Protein AF-T1GA63-F1 (afdb_monomer_lite)

Sequence (153 aa):
MPQETGELEFRRGDVITVTDRSDEHWWNGEIGNRKGLFPATYLVLRKITRADAEKVLSNKHEGAFLIRISESSPGDFSLSVKCPDMVQHFKVLRDAQGKFFLWVVKFNSLNELVDYHRTSSVSRSLDVKLKDMVPQEVIYFHYFDINICILNI

Foldseek 3Di:
DDDPPFAFDDDQPFWWFFDADPDPFWTWTDGVPTIGIDTPVQFDPPQCDPVNQFVLQVPDDFQEWDKGQDPVDGPWIWIWGDHPHGIDIATWDADPVRWTDRDDDTHPDPVRRLVVQQPAPPDPVDRGGHDYDDSVSDPDDPDDPPRIGGGDD

Structure (mmCIF, N/CA/C/O backbone):
data_AF-T1GA63-F1
#
_entry.id   AF-T1GA63-F1
#
loop_
_atom_site.group_PDB
_atom_site.id
_atom_site.type_symbol
_atom_site.label_atom_id
_atom_site.label_alt_id
_atom_site.label_comp_id
_atom_site.label_asym_id
_atom_site.label_entity_id
_atom_site.label_seq_id
_atom_site.pdbx_PDB_ins_code
_atom_site.Cartn_x
_atom_site.Cartn_y
_atom_site.Cartn_z
_atom_site.occupancy
_atom_site.B_iso_or_equiv
_atom_site.auth_seq_id
_atom_site.auth_comp_id
_atom_site.auth_asym_id
_atom_site.auth_atom_id
_atom_site.pdbx_PDB_model_num
ATOM 1 N N . MET A 1 1 ? -26.892 -11.120 33.967 1.00 33.72 1 MET A N 1
ATOM 2 C CA . MET A 1 1 ? -26.813 -9.751 33.416 1.00 33.72 1 MET A CA 1
ATOM 3 C C . MET A 1 1 ? -27.090 -9.860 31.926 1.00 33.72 1 MET A C 1
ATOM 5 O O . MET A 1 1 ? -26.597 -10.827 31.354 1.00 33.72 1 MET A O 1
ATOM 9 N N . PRO A 1 2 ? -27.952 -9.020 31.332 1.00 37.78 2 PRO A N 1
ATOM 10 C CA . PRO A 1 2 ? -28.319 -9.173 29.931 1.00 37.78 2 PRO A CA 1
ATOM 11 C C . PRO A 1 2 ? -27.144 -8.734 29.055 1.00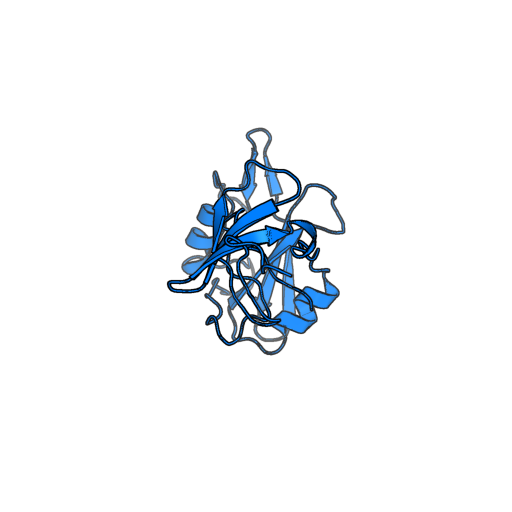 37.78 2 PRO A C 1
ATOM 13 O O . PRO A 1 2 ? -26.588 -7.661 29.256 1.00 37.78 2 PRO A O 1
ATOM 16 N N . GLN A 1 3 ? -26.747 -9.612 28.143 1.00 44.56 3 GLN A N 1
ATOM 17 C CA . GLN A 1 3 ? -25.736 -9.363 27.122 1.00 44.56 3 GLN A CA 1
ATOM 18 C C . GLN A 1 3 ? -26.279 -8.276 26.186 1.00 44.56 3 GLN A C 1
ATOM 20 O O . GLN A 1 3 ? -27.409 -8.412 25.712 1.00 44.56 3 GLN A O 1
ATOM 25 N N . GLU A 1 4 ? -25.549 -7.173 26.001 1.00 52.62 4 GLU A N 1
ATOM 26 C CA . GLU A 1 4 ? -26.034 -6.023 25.233 1.00 52.62 4 GLU A CA 1
ATOM 27 C C . GLU A 1 4 ? -26.335 -6.443 23.785 1.00 52.62 4 GLU A C 1
ATOM 29 O O . GLU A 1 4 ? -25.453 -6.741 22.981 1.00 52.62 4 GLU A O 1
ATOM 34 N N . THR A 1 5 ? -27.628 -6.532 23.466 1.00 54.97 5 THR A N 1
ATOM 35 C CA . THR A 1 5 ? -28.163 -6.842 22.137 1.00 54.97 5 THR A CA 1
ATOM 36 C C . THR A 1 5 ? -27.711 -5.775 21.146 1.00 54.97 5 THR A C 1
ATOM 38 O O . THR A 1 5 ? -28.337 -4.725 21.033 1.00 54.97 5 THR A O 1
ATOM 41 N N . GLY A 1 6 ? -26.616 -6.039 20.439 1.00 73.06 6 GLY A N 1
ATOM 42 C CA . GLY A 1 6 ? -26.078 -5.126 19.436 1.00 73.06 6 GLY A CA 1
ATOM 43 C C . GLY A 1 6 ? -24.570 -5.216 19.244 1.00 73.06 6 GLY A C 1
ATOM 44 O O . GLY A 1 6 ? -24.099 -4.762 18.207 1.00 73.06 6 GLY A O 1
ATOM 45 N N . GLU A 1 7 ? -23.821 -5.812 20.177 1.00 79.12 7 GLU A N 1
ATOM 46 C CA . GLU A 1 7 ? -22.372 -5.980 20.032 1.00 79.12 7 GLU A CA 1
ATOM 47 C C . GLU A 1 7 ? -22.008 -7.095 19.037 1.00 79.12 7 GLU A C 1
ATOM 49 O O . GLU A 1 7 ? -22.593 -8.182 19.018 1.00 79.12 7 GLU A O 1
ATOM 54 N N . LEU A 1 8 ? -21.012 -6.828 18.196 1.00 79.56 8 LEU A N 1
ATOM 55 C CA . LEU A 1 8 ? -20.412 -7.817 17.317 1.00 79.56 8 LEU A CA 1
ATOM 56 C C . LEU A 1 8 ? -19.430 -8.648 18.140 1.00 79.56 8 LEU A C 1
ATOM 58 O O . LEU A 1 8 ? -18.408 -8.131 18.576 1.00 79.56 8 LEU A O 1
ATOM 62 N N . GLU A 1 9 ? -19.689 -9.943 18.330 1.00 77.62 9 GLU A N 1
ATOM 63 C CA . GLU A 1 9 ? -18.676 -10.804 18.952 1.00 77.62 9 GLU A CA 1
ATOM 64 C C . GLU A 1 9 ? -17.644 -11.235 17.906 1.00 77.62 9 GLU A C 1
ATOM 66 O O . GLU A 1 9 ? -17.988 -11.814 16.869 1.00 77.62 9 GLU A O 1
ATOM 71 N N . PHE A 1 10 ? -16.373 -11.030 18.208 1.00 71.00 10 PHE A N 1
ATOM 72 C CA . PHE A 1 10 ? -15.256 -11.348 17.327 1.00 71.00 10 PHE A CA 1
ATOM 73 C C . PHE A 1 10 ? -14.105 -11.964 18.118 1.00 71.00 10 PHE A C 1
ATOM 75 O O . PHE A 1 10 ? -14.037 -11.888 19.346 1.00 71.00 10 PHE A O 1
ATOM 82 N N . ARG A 1 11 ? -13.178 -12.589 17.404 1.00 63.59 11 ARG A N 1
ATOM 83 C CA . ARG A 1 11 ? -11.954 -13.179 17.939 1.00 63.59 11 ARG A CA 1
ATOM 84 C C . ARG A 1 11 ? -10.744 -12.608 17.222 1.00 63.59 11 ARG A C 1
ATOM 86 O O . ARG A 1 11 ? -10.833 -12.099 16.106 1.00 63.59 11 ARG A O 1
ATOM 93 N N . ARG A 1 12 ? -9.579 -12.760 17.855 1.00 51.25 12 ARG A N 1
ATOM 94 C CA . ARG A 1 12 ? -8.291 -12.559 17.194 1.00 51.25 12 ARG A CA 1
ATOM 95 C C . ARG A 1 12 ? -8.238 -13.462 15.956 1.00 51.25 12 ARG A C 1
ATOM 97 O O . ARG A 1 12 ? -8.077 -14.672 16.073 1.00 51.25 12 ARG A O 1
ATOM 104 N N . GLY A 1 13 ? -8.383 -12.865 14.789 1.00 51.66 13 GLY A N 1
ATOM 105 C CA . GLY A 1 13 ? -8.299 -13.518 13.482 1.00 51.66 13 GLY A CA 1
ATOM 106 C C . GLY A 1 13 ? -9.388 -13.024 12.550 1.00 51.66 13 GLY A C 1
ATOM 107 O O . GLY A 1 13 ? -9.237 -13.114 11.336 1.00 51.66 13 GLY A O 1
ATOM 108 N N . ASP A 1 14 ? -10.460 -12.482 13.126 1.00 59.94 14 ASP A N 1
ATOM 109 C CA . ASP A 1 14 ? -11.647 -12.109 12.384 1.00 59.94 14 ASP A CA 1
ATOM 110 C C . ASP A 1 14 ? -11.417 -10.827 11.581 1.00 59.94 14 ASP A C 1
ATOM 112 O O . ASP A 1 14 ? -10.802 -9.861 12.044 1.00 59.94 14 ASP A O 1
ATOM 116 N N . VAL A 1 15 ? -11.932 -10.834 10.353 1.00 58.38 15 VAL A N 1
ATOM 117 C CA . VAL A 1 15 ? -11.947 -9.674 9.462 1.00 58.38 15 VAL A CA 1
ATOM 118 C C . VAL A 1 15 ? -13.305 -9.008 9.598 1.00 58.38 15 VAL A C 1
ATOM 120 O O . VAL A 1 15 ? -14.320 -9.608 9.247 1.00 58.38 15 VAL A O 1
ATOM 123 N N . ILE A 1 16 ? -13.312 -7.777 10.110 1.00 64.75 16 ILE A N 1
ATOM 124 C CA . ILE A 1 16 ? -14.523 -6.971 10.249 1.00 64.75 16 ILE A CA 1
ATOM 125 C C . ILE A 1 16 ? -14.577 -5.949 9.122 1.00 64.75 16 ILE A C 1
ATOM 127 O O . ILE A 1 16 ? -13.681 -5.109 8.984 1.00 64.75 16 ILE A O 1
ATOM 131 N N . THR A 1 17 ? -15.664 -5.969 8.360 1.00 65.00 17 THR A N 1
ATOM 132 C CA . THR A 1 17 ? -15.966 -4.903 7.410 1.00 65.00 17 THR A CA 1
ATOM 133 C C . THR A 1 17 ? -16.599 -3.722 8.142 1.00 65.00 17 THR A C 1
ATOM 135 O O . THR A 1 17 ? -17.700 -3.814 8.674 1.00 65.00 17 THR A O 1
ATOM 138 N N . VAL A 1 18 ? -15.876 -2.605 8.116 1.00 68.94 18 VAL A N 1
ATOM 139 C CA . VAL A 1 18 ? -16.275 -1.216 8.388 1.00 68.94 18 VAL A CA 1
ATOM 140 C C . VAL A 1 18 ? -17.610 -0.734 7.808 1.00 68.94 18 VAL A C 1
ATOM 142 O O . VAL A 1 18 ? -17.564 -0.254 6.679 1.00 68.94 18 VAL A O 1
ATOM 145 N N . THR A 1 19 ? -18.764 -0.815 8.483 1.00 73.31 19 THR A N 1
ATOM 146 C CA . THR A 1 19 ? -20.041 -0.307 7.914 1.00 73.31 19 THR A CA 1
ATOM 147 C C . THR A 1 19 ? -20.442 1.087 8.404 1.00 73.31 19 THR A C 1
ATOM 149 O O . THR A 1 19 ? -21.000 1.849 7.618 1.00 73.31 19 THR A O 1
ATOM 152 N N . ASP A 1 20 ? -20.117 1.458 9.648 1.00 70.94 20 ASP A N 1
ATOM 153 C CA . ASP A 1 20 ? -20.360 2.803 10.191 1.00 70.94 20 ASP A CA 1
ATOM 154 C C . ASP A 1 20 ? -19.259 3.222 11.180 1.00 70.94 20 ASP A C 1
ATOM 156 O O . ASP A 1 20 ? -18.809 2.419 12.000 1.00 70.94 20 ASP A O 1
ATOM 160 N N . ARG A 1 21 ? -18.827 4.483 11.076 1.00 73.44 21 ARG A N 1
ATOM 161 C CA . ARG A 1 21 ? -17.765 5.130 11.867 1.00 73.44 21 ARG A CA 1
ATOM 162 C C . ARG A 1 21 ? -18.146 6.544 12.309 1.00 73.44 21 ARG A C 1
ATOM 164 O O . ARG A 1 21 ? -17.266 7.368 12.548 1.00 73.44 21 ARG A O 1
ATOM 171 N N . SER A 1 22 ? -19.441 6.862 12.338 1.00 71.00 22 SER A N 1
ATOM 172 C CA . SER A 1 22 ? -19.914 8.185 12.751 1.00 71.00 22 SER A CA 1
ATOM 173 C C . SER A 1 22 ? -19.610 8.495 14.218 1.00 71.00 22 SER A C 1
ATOM 175 O O . SER A 1 22 ? -19.523 9.665 14.580 1.00 71.00 22 S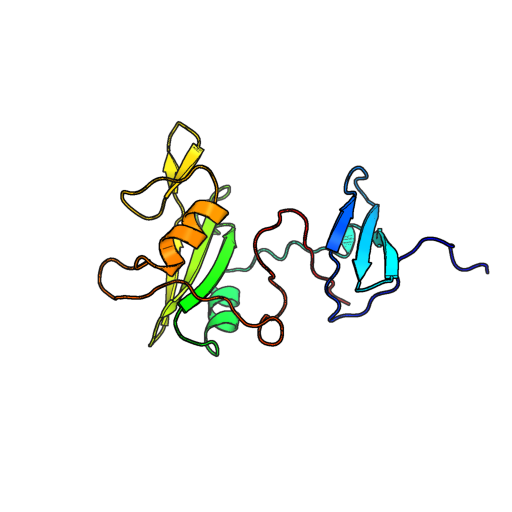ER A O 1
ATOM 177 N N . ASP A 1 23 ? -19.465 7.461 15.052 1.00 76.75 23 ASP A N 1
ATOM 178 C CA . ASP A 1 23 ? -19.107 7.577 16.465 1.00 76.75 23 ASP A CA 1
ATOM 179 C C . ASP A 1 23 ? -17.597 7.365 16.693 1.00 76.75 23 ASP A C 1
ATOM 181 O O . ASP A 1 23 ? -16.929 6.591 16.003 1.00 76.75 23 ASP A O 1
ATOM 185 N N . GLU A 1 24 ? -17.047 8.084 17.671 1.00 60.69 24 GLU A N 1
ATOM 186 C CA . GLU A 1 24 ? -15.617 8.081 17.994 1.00 60.69 24 GLU A CA 1
ATOM 187 C C . GLU A 1 24 ? -15.161 6.798 18.713 1.00 60.69 24 GLU A C 1
ATOM 189 O O . GLU A 1 24 ? -14.016 6.373 18.557 1.00 60.69 24 GLU A O 1
ATOM 194 N N . HIS A 1 25 ? -16.046 6.160 19.478 1.00 64.44 25 HIS A N 1
ATOM 195 C CA . HIS A 1 25 ? -15.712 5.060 20.381 1.00 64.44 25 HIS A CA 1
ATOM 196 C C . HIS A 1 25 ? -16.292 3.718 19.926 1.00 64.44 25 HIS A C 1
ATOM 198 O O . HIS A 1 25 ? -15.708 2.684 20.251 1.00 64.44 25 HIS A O 1
ATOM 204 N N . TRP A 1 26 ? -17.388 3.714 19.165 1.00 75.50 26 TRP A N 1
ATOM 205 C CA . TRP A 1 26 ? -18.112 2.507 18.762 1.00 75.50 26 TRP A CA 1
ATOM 206 C C . TRP A 1 26 ? -18.411 2.483 17.271 1.00 75.50 26 TRP A C 1
ATOM 208 O O . TRP A 1 26 ? -19.143 3.318 16.751 1.00 75.50 26 TRP A O 1
ATOM 218 N N . TRP A 1 27 ? -17.865 1.498 16.566 1.00 77.25 27 TRP A N 1
ATOM 219 C CA . TRP A 1 27 ? -18.073 1.347 15.127 1.00 77.25 27 TRP A CA 1
ATOM 220 C C . TRP A 1 27 ? -18.991 0.171 14.837 1.00 77.25 27 TRP A C 1
ATOM 222 O O . TRP A 1 27 ? -19.019 -0.800 15.590 1.00 77.25 27 TRP A O 1
ATOM 232 N N . ASN A 1 28 ? -19.737 0.245 13.737 1.00 78.69 28 ASN A N 1
ATOM 233 C CA . ASN A 1 28 ? -20.592 -0.850 13.291 1.00 78.69 28 ASN A CA 1
ATOM 234 C C . ASN A 1 28 ? -19.891 -1.640 12.194 1.00 78.69 28 ASN A C 1
ATOM 236 O O . ASN A 1 28 ? -19.465 -1.059 11.194 1.00 78.69 28 ASN A O 1
ATOM 240 N N . GLY A 1 29 ? -19.799 -2.957 12.330 1.00 79.00 29 GLY A N 1
ATOM 241 C CA . GLY A 1 29 ? -19.166 -3.785 11.315 1.00 79.00 29 GLY A CA 1
ATOM 242 C C . GLY A 1 29 ? -19.809 -5.143 11.128 1.00 79.00 29 GLY A C 1
ATOM 243 O O . GLY A 1 29 ? -20.670 -5.563 11.901 1.00 79.00 29 GLY A O 1
ATOM 244 N N . GLU A 1 30 ? -19.384 -5.827 10.070 1.00 74.94 30 GLU A N 1
ATOM 245 C CA . GLU A 1 30 ? -19.886 -7.149 9.705 1.00 74.94 30 GLU A CA 1
ATOM 246 C C . GLU A 1 30 ? -18.772 -8.198 9.576 1.00 74.94 30 GLU A C 1
ATOM 248 O O . GLU A 1 30 ? -17.696 -7.924 9.045 1.00 74.94 30 GLU A O 1
ATOM 253 N N . ILE A 1 31 ? -19.053 -9.414 10.057 1.00 74.00 31 ILE A N 1
ATOM 254 C CA . ILE A 1 31 ? -18.253 -10.630 9.856 1.00 74.00 31 ILE A CA 1
ATOM 255 C C . ILE A 1 31 ? -19.176 -11.676 9.225 1.00 74.00 31 ILE A C 1
ATOM 257 O O . ILE A 1 31 ? -20.015 -12.283 9.902 1.00 74.00 31 ILE A O 1
ATOM 261 N N . GLY A 1 32 ? -19.046 -11.888 7.915 1.00 76.94 32 GLY A N 1
ATOM 262 C CA . GLY A 1 32 ? -19.981 -12.728 7.163 1.00 76.94 32 GLY A CA 1
ATOM 263 C C . GLY A 1 32 ? -21.410 -12.188 7.279 1.00 76.94 32 GLY A C 1
ATOM 264 O O . GLY A 1 32 ? -21.682 -11.067 6.872 1.00 76.94 32 GLY A O 1
ATOM 265 N N . ASN A 1 33 ? -22.317 -12.966 7.876 1.00 78.75 33 ASN A N 1
ATOM 266 C CA . ASN A 1 33 ? -23.717 -12.558 8.077 1.00 78.75 33 ASN A CA 1
ATOM 267 C C . ASN A 1 33 ? -23.981 -11.895 9.441 1.00 78.75 33 ASN A C 1
ATOM 269 O O . ASN A 1 33 ? -25.120 -11.538 9.740 1.00 78.75 33 ASN A O 1
ATOM 273 N N . ARG A 1 34 ? -22.963 -11.779 10.302 1.00 80.62 34 ARG A N 1
ATOM 274 C CA . ARG A 1 34 ? -23.092 -11.210 11.649 1.00 80.62 34 ARG A CA 1
ATOM 275 C C . ARG A 1 34 ? -22.762 -9.728 11.589 1.00 80.62 34 ARG A C 1
ATOM 277 O O . ARG A 1 34 ? -21.747 -9.372 11.002 1.00 80.62 34 ARG A O 1
ATOM 284 N N . LYS A 1 35 ? -23.595 -8.889 12.202 1.00 83.56 35 LYS A N 1
ATOM 285 C CA . LYS A 1 35 ? -23.404 -7.436 12.277 1.00 83.56 35 LYS A CA 1
ATOM 286 C C . LYS A 1 35 ? -23.518 -6.972 13.715 1.00 83.56 35 LYS A C 1
ATOM 288 O O . LYS A 1 35 ? -24.274 -7.570 14.479 1.00 83.56 35 LYS A O 1
ATOM 293 N N . GLY A 1 36 ? -22.805 -5.910 14.056 1.00 85.81 36 GLY A N 1
ATOM 294 C CA . GLY A 1 36 ? -22.918 -5.304 15.370 1.00 85.81 36 GLY A CA 1
ATOM 295 C C . GLY A 1 36 ? -21.871 -4.235 15.636 1.00 85.81 36 GLY A C 1
ATOM 296 O O . GLY A 1 36 ? -21.001 -3.951 14.811 1.00 85.81 36 GLY A O 1
ATOM 297 N N . LEU A 1 37 ? -21.981 -3.655 16.819 1.00 79.38 37 LEU A N 1
ATOM 298 C CA . LEU A 1 37 ? -21.100 -2.635 17.347 1.00 79.38 37 LEU A CA 1
ATOM 299 C C . LEU A 1 37 ? -19.852 -3.260 17.961 1.00 79.38 37 LEU A C 1
ATOM 301 O O . LEU A 1 37 ? -19.916 -4.297 18.616 1.00 79.38 37 LEU A O 1
ATOM 305 N N . PHE A 1 38 ? -18.713 -2.613 17.786 1.00 73.19 38 PHE A N 1
ATOM 306 C CA . PHE A 1 38 ? -17.485 -2.988 18.463 1.00 73.19 38 PHE A CA 1
ATOM 307 C C . PHE A 1 38 ? -16.659 -1.739 18.796 1.00 73.19 38 PHE A C 1
ATOM 309 O O . PHE A 1 38 ? -16.715 -0.753 18.052 1.00 73.19 38 PHE A O 1
ATOM 316 N N . PRO A 1 39 ? -15.882 -1.747 19.895 1.00 66.25 39 PRO A N 1
ATOM 317 C CA . PRO A 1 39 ? -15.090 -0.580 20.256 1.00 66.25 39 PRO A CA 1
ATOM 318 C C . PRO A 1 39 ? -14.022 -0.250 19.213 1.00 66.25 39 PRO A C 1
ATOM 320 O O . PRO A 1 39 ? -13.207 -1.099 18.838 1.00 66.25 39 PRO A O 1
ATOM 323 N N . ALA A 1 40 ? -13.966 1.020 18.814 1.00 60.84 40 ALA A N 1
ATOM 324 C CA . ALA A 1 40 ? -12.953 1.563 17.914 1.00 60.84 40 ALA A CA 1
ATOM 325 C C . ALA A 1 40 ? -11.529 1.385 18.477 1.00 60.84 40 ALA A C 1
ATOM 327 O O . ALA A 1 40 ? -10.564 1.289 17.726 1.00 60.84 40 ALA A O 1
ATOM 328 N N . THR A 1 41 ? -11.382 1.269 19.800 1.00 47.06 41 THR A N 1
ATOM 329 C CA . THR A 1 41 ? -10.095 1.045 20.481 1.00 47.06 41 THR A CA 1
ATOM 330 C C . THR A 1 41 ? -9.485 -0.330 20.214 1.00 47.06 41 THR A C 1
ATOM 332 O O . THR A 1 41 ? -8.267 -0.480 20.329 1.00 47.06 41 THR A O 1
ATOM 335 N N . TYR A 1 42 ? -10.282 -1.327 19.807 1.00 44.69 42 TYR A N 1
ATOM 336 C CA . TYR A 1 42 ? -9.748 -2.620 19.368 1.00 44.69 42 TYR A CA 1
ATOM 337 C C . TYR A 1 42 ? -9.148 -2.567 17.965 1.00 44.69 42 TYR A C 1
ATOM 339 O O . TYR A 1 42 ? -8.477 -3.507 17.534 1.00 44.69 42 TYR A O 1
ATOM 347 N N . LEU A 1 43 ? -9.338 -1.445 17.276 1.00 47.84 43 LEU A N 1
ATOM 348 C CA . LEU A 1 43 ? -8.713 -1.142 16.012 1.00 47.84 43 LEU A CA 1
ATOM 349 C C . LEU A 1 43 ? -7.438 -0.368 16.273 1.00 47.84 43 LEU A C 1
ATOM 351 O O . LEU A 1 43 ? -7.360 0.856 16.172 1.00 47.84 43 LEU A O 1
ATOM 355 N N . VAL A 1 44 ? -6.378 -1.108 16.560 1.00 39.88 44 VAL A N 1
ATOM 356 C CA . VAL A 1 44 ? -5.059 -0.522 16.398 1.00 39.88 44 VAL A CA 1
ATOM 357 C C . VAL A 1 44 ? -4.837 -0.451 14.893 1.00 39.88 44 VAL A C 1
ATOM 359 O O . VAL A 1 44 ? -4.534 -1.465 14.262 1.00 39.88 44 VAL A O 1
ATOM 362 N N . LEU A 1 45 ? -4.956 0.748 14.308 1.00 42.75 45 LEU A N 1
ATOM 363 C CA . LEU A 1 45 ? -4.228 1.089 13.085 1.00 42.75 45 LEU A CA 1
ATOM 364 C C . LEU A 1 45 ? -2.754 0.864 13.412 1.00 42.75 45 LEU A C 1
ATOM 366 O O . LEU A 1 45 ? -2.047 1.772 13.855 1.00 42.75 45 LEU A O 1
ATOM 370 N N . ARG A 1 46 ? -2.296 -0.386 13.313 1.00 46.72 46 ARG A N 1
ATOM 371 C CA . ARG A 1 46 ? -0.914 -0.715 13.606 1.00 46.72 46 ARG A CA 1
ATOM 372 C C . ARG A 1 46 ? -0.126 0.031 12.557 1.00 46.72 46 ARG A C 1
ATOM 374 O O . ARG A 1 46 ? -0.166 -0.309 11.379 1.00 46.72 46 ARG A O 1
ATOM 381 N N . LYS A 1 47 ? 0.564 1.082 12.999 1.00 63.00 47 LYS A N 1
ATOM 382 C CA . LYS A 1 47 ? 1.650 1.695 12.251 1.00 63.00 47 LYS A CA 1
ATOM 383 C C . LYS A 1 47 ? 2.631 0.566 11.960 1.00 63.00 47 LYS A C 1
ATOM 385 O O . LYS A 1 47 ? 3.412 0.193 12.829 1.00 63.00 47 LYS A O 1
ATOM 390 N N . ILE A 1 48 ? 2.521 -0.041 10.783 1.00 75.56 48 ILE A N 1
ATOM 391 C CA . ILE A 1 48 ? 3.478 -1.045 10.338 1.00 75.56 48 ILE A CA 1
ATOM 392 C C . ILE A 1 48 ? 4.794 -0.301 10.180 1.00 75.56 48 ILE A C 1
ATOM 394 O O . ILE A 1 48 ? 4.903 0.615 9.359 1.00 75.56 48 ILE A O 1
ATOM 398 N N . THR A 1 49 ? 5.772 -0.661 10.999 1.00 84.62 49 THR A N 1
ATOM 399 C CA . THR A 1 49 ? 7.128 -0.131 10.879 1.00 84.62 49 THR A CA 1
ATOM 400 C C . THR A 1 49 ? 7.795 -0.698 9.631 1.00 84.62 49 THR A C 1
ATOM 402 O O . THR A 1 49 ? 7.342 -1.690 9.054 1.00 84.62 49 THR A O 1
ATOM 405 N N . ARG A 1 50 ? 8.904 -0.105 9.192 1.00 89.94 50 ARG A N 1
ATOM 406 C CA . ARG A 1 50 ? 9.721 -0.681 8.120 1.00 89.94 50 ARG A CA 1
ATOM 407 C C . ARG A 1 50 ? 10.121 -2.117 8.450 1.00 89.94 50 ARG A C 1
ATOM 409 O O . ARG A 1 50 ? 9.940 -2.996 7.615 1.00 89.94 50 ARG A O 1
ATOM 416 N N . ALA A 1 51 ? 10.587 -2.340 9.676 1.00 88.88 51 ALA A N 1
ATOM 417 C CA . ALA A 1 51 ? 11.033 -3.646 10.141 1.00 88.88 51 ALA A CA 1
ATOM 418 C C . ALA A 1 51 ? 9.886 -4.670 10.197 1.00 88.88 51 ALA A C 1
ATOM 420 O O . ALA A 1 51 ? 10.074 -5.833 9.844 1.00 88.88 51 ALA A O 1
ATOM 421 N N . ASP A 1 52 ? 8.682 -4.259 10.604 1.00 82.12 52 ASP A N 1
ATOM 422 C CA . ASP A 1 52 ? 7.519 -5.152 10.586 1.00 82.12 52 ASP A CA 1
ATOM 423 C C . ASP A 1 52 ? 7.087 -5.478 9.156 1.00 82.12 52 ASP A C 1
ATOM 425 O O . ASP A 1 52 ? 6.761 -6.627 8.868 1.00 82.12 52 ASP A O 1
ATOM 429 N N . ALA A 1 53 ? 7.144 -4.507 8.239 1.00 84.00 53 ALA A N 1
ATOM 430 C CA . ALA A 1 53 ? 6.859 -4.748 6.828 1.00 84.00 53 ALA A CA 1
ATOM 431 C C . ALA A 1 53 ? 7.835 -5.763 6.215 1.00 84.00 53 ALA A C 1
ATOM 433 O O . ALA A 1 53 ? 7.409 -6.656 5.486 1.00 84.00 53 ALA A O 1
ATOM 434 N N . GLU A 1 54 ? 9.125 -5.661 6.544 1.00 91.81 54 GLU A N 1
ATOM 435 C CA . GLU A 1 54 ? 10.148 -6.622 6.120 1.00 91.81 54 GLU A CA 1
ATOM 436 C C . GLU A 1 54 ? 9.828 -8.037 6.629 1.00 91.81 54 GLU A C 1
ATOM 438 O O . GLU A 1 54 ? 9.853 -8.987 5.849 1.00 91.81 54 GLU A O 1
ATOM 443 N N . LYS A 1 55 ? 9.442 -8.183 7.904 1.00 85.94 55 LYS A N 1
ATOM 444 C CA . LYS A 1 55 ? 9.046 -9.477 8.493 1.00 85.94 55 LYS A CA 1
ATOM 445 C C . LYS A 1 55 ? 7.776 -10.060 7.875 1.00 85.94 55 LYS A C 1
ATOM 447 O O . LYS A 1 55 ? 7.697 -11.269 7.684 1.00 85.94 55 LYS A O 1
ATOM 452 N N . VAL A 1 56 ? 6.774 -9.223 7.600 1.00 79.50 56 VAL A N 1
ATOM 453 C CA . VAL A 1 56 ? 5.497 -9.660 7.013 1.00 79.50 56 VAL A CA 1
ATOM 454 C C . VAL A 1 56 ? 5.700 -10.142 5.579 1.00 79.50 56 VAL A C 1
ATOM 456 O O . VAL A 1 56 ? 5.128 -11.159 5.191 1.00 79.50 56 VAL A O 1
ATOM 459 N N . LEU A 1 57 ? 6.517 -9.426 4.803 1.00 84.44 57 LEU A N 1
ATOM 460 C CA . LEU A 1 57 ? 6.700 -9.671 3.374 1.00 84.44 57 LEU A CA 1
ATOM 461 C C . LEU A 1 57 ? 7.815 -10.675 3.049 1.00 84.44 57 LEU A C 1
ATOM 463 O O . LEU A 1 57 ? 7.811 -11.221 1.948 1.00 84.44 57 LEU A O 1
ATOM 467 N N . SER A 1 58 ? 8.755 -10.944 3.962 1.00 87.69 58 SER A N 1
ATOM 468 C CA . SER A 1 58 ? 9.922 -11.809 3.704 1.00 87.69 58 SER A CA 1
ATOM 469 C C . SER A 1 58 ? 9.551 -13.198 3.180 1.00 87.69 58 SER A C 1
ATOM 471 O O . SER A 1 58 ? 10.193 -13.686 2.252 1.00 87.69 58 SER A O 1
ATOM 473 N N . ASN A 1 59 ? 8.482 -13.785 3.722 1.00 83.50 59 ASN A N 1
ATOM 474 C CA . ASN A 1 59 ? 7.986 -15.119 3.376 1.00 83.50 59 ASN A CA 1
ATOM 475 C C . ASN A 1 59 ? 6.806 -15.089 2.392 1.00 83.50 59 ASN A C 1
ATOM 477 O O . ASN A 1 59 ? 6.011 -16.027 2.358 1.00 83.50 59 ASN A O 1
ATOM 481 N N . LYS A 1 60 ? 6.638 -13.996 1.641 1.00 82.75 60 LYS A N 1
ATOM 482 C CA . LYS A 1 60 ? 5.570 -13.847 0.644 1.00 82.75 60 LYS A CA 1
ATOM 483 C C . LYS A 1 60 ? 6.101 -14.005 -0.770 1.00 82.75 60 LYS A C 1
ATOM 485 O O . LYS A 1 60 ? 7.303 -13.928 -1.023 1.00 82.75 60 LYS A O 1
ATOM 490 N N . HIS A 1 61 ? 5.175 -14.238 -1.691 1.00 87.81 61 HIS A N 1
ATOM 491 C CA . HIS A 1 61 ? 5.482 -14.324 -3.108 1.00 87.81 61 HIS A CA 1
ATOM 492 C C . HIS A 1 61 ? 5.953 -12.970 -3.665 1.00 87.81 61 HIS A C 1
ATOM 494 O O . HIS A 1 61 ? 5.613 -11.902 -3.153 1.00 87.81 61 HIS A O 1
ATOM 500 N N . GLU A 1 62 ? 6.733 -13.008 -4.743 1.00 93.75 62 GLU A N 1
ATOM 501 C CA . GLU A 1 62 ? 7.216 -11.802 -5.416 1.00 93.75 62 GLU A CA 1
ATOM 502 C C . GLU A 1 62 ? 6.060 -10.945 -5.947 1.00 93.75 62 GLU A C 1
ATOM 504 O O . GLU A 1 62 ? 5.185 -11.435 -6.672 1.00 93.75 62 GLU A O 1
ATOM 509 N N . GLY A 1 63 ? 6.100 -9.655 -5.618 1.00 90.31 63 GLY A N 1
ATOM 510 C CA . GLY A 1 63 ? 5.054 -8.684 -5.922 1.00 90.31 63 GLY A CA 1
ATOM 511 C C . GLY A 1 63 ? 4.080 -8.446 -4.769 1.00 90.31 63 GLY A C 1
ATOM 512 O O . GLY A 1 63 ? 3.337 -7.468 -4.826 1.00 90.31 63 GLY A O 1
ATOM 513 N N . ALA A 1 64 ? 4.107 -9.270 -3.712 1.00 87.69 64 ALA A N 1
ATOM 514 C CA . ALA A 1 64 ? 3.335 -9.030 -2.495 1.00 87.69 64 ALA A CA 1
ATOM 515 C C . ALA A 1 64 ? 3.711 -7.681 -1.875 1.00 87.69 64 ALA A C 1
ATOM 517 O O . ALA A 1 64 ? 4.890 -7.320 -1.820 1.00 87.69 64 ALA A O 1
ATOM 518 N N . PHE A 1 65 ? 2.729 -6.925 -1.393 1.00 88.88 65 PHE A N 1
ATOM 519 C CA . PHE A 1 65 ? 2.974 -5.560 -0.943 1.00 88.88 65 PHE A CA 1
ATOM 520 C C . PHE A 1 65 ? 2.043 -5.110 0.173 1.00 88.88 65 PHE A C 1
ATOM 522 O O . PHE A 1 65 ? 0.995 -5.694 0.424 1.00 88.88 65 PHE A O 1
ATOM 529 N N . LEU A 1 66 ? 2.433 -4.018 0.821 1.00 83.06 66 LEU A N 1
ATOM 530 C CA . LEU A 1 66 ? 1.594 -3.256 1.735 1.00 83.06 66 LEU A CA 1
ATOM 531 C C . LEU A 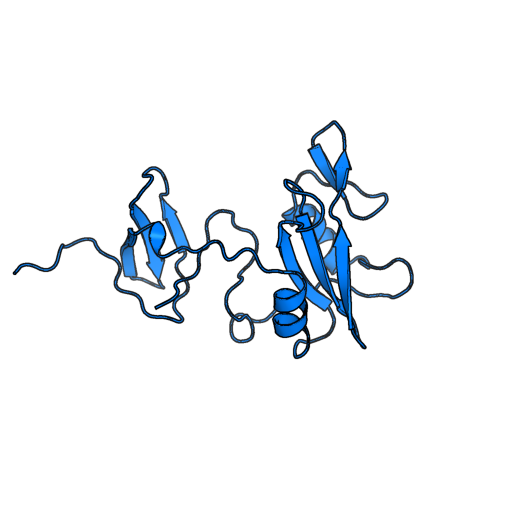1 66 ? 1.950 -1.775 1.634 1.00 83.06 66 LEU A C 1
ATOM 533 O O . LEU A 1 66 ? 3.100 -1.420 1.367 1.00 83.06 66 LEU A O 1
ATOM 537 N N . ILE A 1 67 ? 0.982 -0.899 1.876 1.00 82.56 67 ILE A N 1
ATOM 538 C CA . ILE A 1 67 ? 1.250 0.526 2.078 1.00 82.56 67 ILE A CA 1
ATOM 539 C C . ILE A 1 67 ? 1.122 0.811 3.572 1.00 82.56 67 ILE A C 1
ATOM 541 O O . ILE A 1 67 ? 0.214 0.331 4.246 1.00 82.56 67 ILE A O 1
ATOM 545 N N . ARG A 1 68 ? 2.063 1.590 4.090 1.00 82.31 68 ARG A N 1
ATOM 546 C CA . ARG A 1 68 ? 2.174 1.959 5.502 1.00 82.31 68 ARG A CA 1
ATOM 547 C C . ARG A 1 68 ? 2.445 3.449 5.636 1.00 82.31 68 ARG A C 1
ATOM 549 O O . ARG A 1 68 ? 2.879 4.095 4.684 1.00 82.31 68 ARG A O 1
ATOM 556 N N . ILE A 1 69 ? 2.238 3.990 6.832 1.00 80.44 69 ILE A N 1
ATOM 557 C CA . ILE A 1 69 ? 2.673 5.353 7.152 1.00 80.44 69 ILE A CA 1
ATOM 558 C C . ILE A 1 69 ? 4.204 5.407 7.085 1.00 80.44 69 ILE A C 1
ATOM 560 O O . ILE A 1 69 ? 4.898 4.483 7.521 1.00 80.44 69 ILE A O 1
ATOM 564 N N . SER A 1 70 ? 4.733 6.483 6.512 1.00 83.12 70 SER A N 1
ATOM 565 C CA . SER A 1 70 ? 6.169 6.707 6.438 1.00 83.12 70 SER A CA 1
ATOM 566 C C . SER A 1 70 ? 6.724 7.115 7.803 1.00 83.12 70 SER A C 1
ATOM 568 O O . SER A 1 70 ? 6.316 8.119 8.382 1.00 83.12 70 SER A O 1
ATOM 570 N N . GLU A 1 71 ? 7.686 6.345 8.312 1.00 84.00 71 GLU A N 1
ATOM 571 C CA . GLU A 1 71 ? 8.387 6.661 9.566 1.00 84.00 71 GLU A CA 1
ATOM 572 C C . GLU A 1 71 ? 9.342 7.843 9.404 1.00 84.00 71 GLU A C 1
ATOM 574 O O . GLU A 1 71 ? 9.483 8.658 10.308 1.00 84.00 71 GLU A O 1
ATOM 579 N N . SER A 1 72 ? 9.984 7.958 8.239 1.00 84.38 72 SER A N 1
ATOM 580 C CA . SER A 1 72 ? 10.952 9.019 7.953 1.00 84.38 72 SER A CA 1
ATOM 581 C C . SER A 1 72 ? 10.298 10.333 7.524 1.00 84.38 72 SER A C 1
ATOM 583 O O . SER A 1 72 ? 10.981 11.337 7.342 1.00 84.38 72 SER A O 1
ATOM 585 N N . SER A 1 73 ? 8.993 10.337 7.255 1.00 84.50 73 SER A N 1
ATOM 586 C CA . SER A 1 73 ? 8.265 11.522 6.799 1.00 84.50 73 SER A CA 1
ATOM 587 C C . SER A 1 73 ? 6.831 11.473 7.327 1.00 84.50 73 SER A C 1
ATOM 589 O O . SER A 1 73 ? 5.948 10.949 6.647 1.00 84.50 73 SER A O 1
ATOM 591 N N . PRO A 1 74 ? 6.594 11.973 8.553 1.00 78.12 74 PRO A N 1
ATOM 592 C CA . PRO A 1 74 ? 5.264 12.002 9.145 1.00 78.12 74 PRO A CA 1
ATOM 593 C C . PRO A 1 74 ? 4.259 12.694 8.219 1.00 78.12 74 PRO A C 1
ATOM 595 O O . PRO A 1 74 ? 4.522 13.778 7.709 1.00 78.12 74 PRO A O 1
ATOM 598 N N . GLY A 1 75 ? 3.116 12.049 7.995 1.00 76.31 75 GLY A N 1
ATOM 599 C CA . GLY A 1 75 ? 2.099 12.515 7.052 1.00 76.31 75 GLY A CA 1
ATOM 600 C C . GLY A 1 75 ? 2.222 11.919 5.650 1.00 76.31 75 GLY A C 1
ATOM 601 O O . GLY A 1 75 ? 1.244 11.976 4.917 1.00 76.31 75 GLY A O 1
ATOM 602 N N . ASP A 1 76 ? 3.339 11.279 5.288 1.00 84.75 76 ASP A N 1
ATOM 603 C CA . ASP A 1 76 ? 3.512 10.571 4.012 1.00 84.75 76 ASP A CA 1
ATOM 604 C C . ASP A 1 76 ? 3.269 9.059 4.132 1.00 84.75 76 ASP A C 1
ATOM 606 O O . ASP A 1 76 ? 3.205 8.491 5.226 1.00 84.75 76 ASP A O 1
ATOM 610 N N . PHE A 1 77 ? 3.179 8.390 2.979 1.00 86.00 77 PHE A N 1
ATOM 611 C CA . PHE A 1 77 ? 3.062 6.938 2.882 1.00 86.00 77 PHE A CA 1
ATOM 612 C C . PHE A 1 77 ? 4.329 6.304 2.303 1.00 86.00 77 PHE A C 1
ATOM 614 O O . PHE A 1 77 ? 5.087 6.926 1.557 1.00 86.00 77 PHE A O 1
ATOM 621 N N . SER A 1 78 ? 4.522 5.029 2.619 1.00 91.25 78 SER A N 1
ATOM 622 C CA . SER A 1 78 ? 5.542 4.163 2.039 1.00 91.25 78 SER A CA 1
ATOM 623 C C . SER A 1 78 ? 4.883 2.898 1.501 1.00 91.25 78 SER A C 1
ATOM 625 O O . SER A 1 78 ? 4.148 2.230 2.224 1.00 91.25 78 SER A O 1
ATOM 627 N N . LEU A 1 79 ? 5.181 2.540 0.258 1.00 91.06 79 LEU A N 1
ATOM 628 C CA . LEU A 1 79 ? 4.815 1.266 -0.354 1.00 91.06 79 LEU A CA 1
ATOM 629 C C . LEU A 1 79 ? 5.966 0.279 -0.137 1.00 91.06 79 LEU A C 1
ATOM 631 O O . LEU A 1 79 ? 7.078 0.508 -0.603 1.00 91.06 79 LEU A O 1
ATOM 635 N N . SER A 1 80 ? 5.720 -0.801 0.597 1.00 91.62 80 SER A N 1
ATOM 636 C CA . SER A 1 80 ? 6.695 -1.874 0.820 1.00 91.62 80 SER A CA 1
ATOM 637 C C . SER A 1 80 ? 6.333 -3.058 -0.067 1.00 91.62 80 SER A C 1
ATOM 639 O O . SER A 1 80 ? 5.181 -3.483 -0.047 1.00 91.62 80 SER A O 1
ATOM 641 N N . VAL A 1 81 ? 7.285 -3.571 -0.846 1.00 93.44 81 VAL A N 1
ATOM 642 C CA . VAL A 1 81 ? 7.055 -4.610 -1.862 1.00 93.44 81 VAL A CA 1
ATOM 643 C C . VAL A 1 81 ? 8.086 -5.717 -1.709 1.00 93.44 81 VAL A C 1
ATOM 645 O O . VAL A 1 81 ? 9.283 -5.450 -1.596 1.00 93.44 81 VAL A O 1
ATOM 648 N N . LYS A 1 82 ? 7.632 -6.967 -1.734 1.00 92.81 82 LYS A N 1
ATOM 649 C CA . LYS A 1 82 ? 8.484 -8.146 -1.819 1.00 92.81 82 LYS A CA 1
ATOM 650 C C . LYS A 1 82 ? 9.063 -8.255 -3.230 1.00 92.81 82 LYS A C 1
ATOM 652 O O . LYS A 1 82 ? 8.351 -8.559 -4.184 1.00 92.81 82 LYS A O 1
ATOM 657 N N . CYS A 1 83 ? 10.365 -8.028 -3.344 1.00 92.62 83 CYS A N 1
ATOM 658 C CA . CYS A 1 83 ? 11.170 -8.349 -4.522 1.00 92.62 83 CYS A CA 1
ATOM 659 C C . CYS A 1 83 ? 11.866 -9.715 -4.314 1.00 92.62 83 CYS A C 1
ATOM 661 O O . CYS A 1 83 ? 11.834 -10.228 -3.187 1.00 92.62 83 CYS A O 1
ATOM 663 N N . PRO A 1 84 ? 12.501 -10.310 -5.346 1.00 88.62 84 PRO A N 1
ATOM 664 C CA . PRO A 1 84 ? 13.106 -11.645 -5.248 1.00 88.62 84 PRO A CA 1
ATOM 665 C C . PRO A 1 84 ? 13.957 -11.841 -3.982 1.00 88.62 84 PRO A C 1
ATOM 667 O O . PRO A 1 84 ? 13.622 -12.663 -3.126 1.00 88.62 84 PRO A O 1
ATOM 670 N N . ASP A 1 85 ? 14.948 -10.973 -3.771 1.00 86.81 85 ASP A N 1
ATOM 671 C CA . ASP A 1 85 ? 15.935 -11.154 -2.695 1.00 86.81 85 ASP A CA 1
ATOM 672 C C . ASP A 1 85 ? 15.647 -10.332 -1.434 1.00 86.81 85 ASP A C 1
ATOM 674 O O . ASP A 1 85 ? 16.141 -10.639 -0.352 1.00 86.81 85 ASP A O 1
ATOM 678 N N . MET A 1 86 ? 14.840 -9.275 -1.543 1.00 92.44 86 MET A N 1
ATOM 679 C CA . MET A 1 86 ? 14.632 -8.321 -0.451 1.00 92.44 86 MET A CA 1
ATOM 680 C C . MET A 1 86 ? 13.258 -7.663 -0.500 1.00 92.44 86 MET A C 1
ATOM 682 O O . MET A 1 86 ? 12.567 -7.684 -1.517 1.00 92.44 86 MET A O 1
ATOM 686 N N . VAL A 1 87 ? 12.880 -7.027 0.604 1.00 94.31 87 VAL A N 1
ATOM 687 C CA . VAL A 1 87 ? 11.735 -6.120 0.643 1.00 94.31 87 VAL A CA 1
ATOM 688 C C . VAL A 1 87 ? 12.230 -4.716 0.309 1.00 94.31 87 VAL A C 1
ATOM 690 O O . VAL A 1 87 ? 13.122 -4.184 0.968 1.00 94.31 87 VAL A O 1
ATOM 693 N N . GLN A 1 88 ? 11.674 -4.119 -0.742 1.00 94.94 88 GLN A N 1
ATOM 694 C CA . GLN A 1 88 ? 11.964 -2.740 -1.127 1.00 94.94 88 GLN A CA 1
ATOM 695 C C . GLN A 1 88 ? 10.893 -1.800 -0.588 1.00 94.94 88 GLN A C 1
ATOM 697 O O . GLN A 1 88 ? 9.725 -2.166 -0.470 1.00 94.94 88 GLN A O 1
ATOM 702 N N . HIS A 1 89 ? 11.291 -0.568 -0.274 1.00 94.50 89 HIS A N 1
ATOM 703 C CA . HIS A 1 89 ? 10.396 0.447 0.269 1.00 94.50 89 HIS A CA 1
ATOM 704 C C . HIS A 1 89 ? 10.465 1.701 -0.591 1.00 94.50 89 HIS A C 1
ATOM 706 O O . HIS A 1 89 ? 11.503 2.359 -0.665 1.00 94.50 89 HIS A O 1
ATOM 712 N N . PHE A 1 90 ? 9.341 2.040 -1.206 1.00 93.88 90 PHE A N 1
ATOM 713 C CA . PHE A 1 90 ? 9.179 3.201 -2.063 1.00 93.88 90 PHE A CA 1
ATOM 714 C C . PHE A 1 90 ? 8.424 4.276 -1.295 1.00 93.88 90 PHE A C 1
ATOM 716 O O . PHE A 1 90 ? 7.346 4.021 -0.755 1.00 93.88 90 PHE A O 1
ATOM 723 N N . LYS A 1 91 ? 8.976 5.488 -1.241 1.0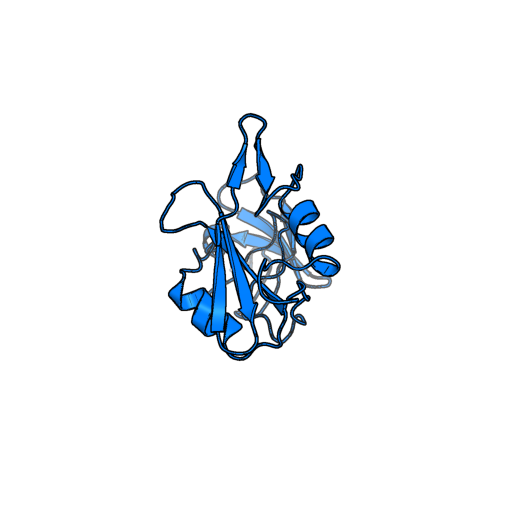0 93.50 91 LYS A N 1
ATOM 724 C CA . LYS A 1 91 ? 8.243 6.629 -0.695 1.00 93.50 91 LYS A CA 1
ATOM 725 C C . LYS A 1 91 ? 7.139 7.008 -1.682 1.00 93.50 91 LYS A C 1
ATOM 727 O O . LYS A 1 91 ? 7.429 7.265 -2.848 1.00 93.50 91 LYS A O 1
ATOM 732 N N . VAL A 1 92 ? 5.896 7.063 -1.211 1.00 92.56 92 VAL A N 1
ATOM 733 C CA . VAL A 1 92 ? 4.792 7.611 -1.997 1.00 92.56 92 VAL A CA 1
ATOM 734 C C . VAL A 1 92 ? 4.825 9.122 -1.844 1.00 92.56 92 VAL A C 1
ATOM 736 O O . VAL A 1 92 ? 4.653 9.655 -0.747 1.00 92.56 92 VAL A O 1
ATOM 739 N N . LEU A 1 93 ? 5.086 9.806 -2.949 1.00 94.00 93 LEU A N 1
ATOM 740 C CA . LEU A 1 93 ? 5.155 11.254 -3.010 1.00 94.00 93 LEU A CA 1
ATOM 741 C C . LEU A 1 93 ? 3.782 11.840 -3.327 1.00 94.00 93 LEU A C 1
ATOM 743 O O . LEU A 1 93 ? 2.912 11.169 -3.887 1.00 94.00 93 LEU A O 1
ATOM 747 N N . ARG A 1 94 ? 3.616 13.112 -2.970 1.00 93.25 94 ARG A N 1
ATOM 748 C CA . ARG A 1 94 ? 2.457 13.930 -3.315 1.00 93.25 94 ARG A CA 1
ATOM 749 C C . ARG A 1 94 ? 2.906 15.230 -3.953 1.00 93.25 94 ARG A C 1
ATOM 751 O O . ARG A 1 94 ? 3.921 15.793 -3.548 1.00 93.25 94 ARG A O 1
ATOM 758 N N . ASP A 1 95 ? 2.174 15.689 -4.961 1.00 94.62 95 ASP A N 1
ATOM 759 C CA . ASP A 1 95 ? 2.411 17.006 -5.550 1.00 94.62 95 ASP A CA 1
ATOM 760 C C . ASP A 1 95 ? 1.544 18.082 -4.882 1.00 94.62 95 ASP A C 1
ATOM 762 O O . ASP A 1 95 ? 0.761 17.799 -3.976 1.00 94.62 95 ASP A O 1
ATOM 766 N N . ALA A 1 96 ? 1.682 19.332 -5.330 1.00 95.12 96 ALA A N 1
ATOM 767 C CA . ALA A 1 96 ? 0.927 20.462 -4.787 1.00 95.12 96 ALA A CA 1
ATOM 768 C C . ALA A 1 96 ? -0.600 20.341 -4.969 1.00 95.12 96 ALA A C 1
ATOM 770 O O . ALA A 1 96 ? -1.345 21.029 -4.279 1.00 95.12 96 ALA A O 1
ATOM 771 N N . GLN A 1 97 ? -1.070 19.477 -5.875 1.00 95.06 97 GLN A N 1
ATOM 772 C CA . GLN A 1 97 ? -2.493 19.188 -6.079 1.00 95.06 97 GLN A CA 1
ATOM 773 C C . GLN A 1 97 ? -2.953 17.963 -5.271 1.00 95.06 97 GLN A C 1
ATOM 775 O O . GLN A 1 97 ? -4.100 17.544 -5.391 1.00 95.06 97 GLN A O 1
ATOM 780 N N . GLY A 1 98 ? -2.068 17.366 -4.465 1.00 90.75 98 GLY A N 1
ATOM 781 C CA . GLY A 1 98 ? -2.354 16.185 -3.657 1.00 90.75 98 GLY A CA 1
ATOM 782 C C . GLY A 1 98 ? -2.292 14.861 -4.421 1.00 90.75 98 GLY A C 1
ATOM 783 O O . GLY A 1 98 ? -2.627 13.830 -3.840 1.00 90.75 98 GLY A O 1
ATOM 784 N N . LYS A 1 99 ? -1.848 14.848 -5.688 1.00 93.06 99 LYS A N 1
ATOM 785 C CA . LYS A 1 99 ? -1.778 13.615 -6.485 1.00 93.06 99 LYS A CA 1
ATOM 786 C C . LYS A 1 99 ? -0.629 12.726 -6.031 1.00 93.06 99 LYS A C 1
ATOM 788 O O . LYS A 1 99 ? 0.485 13.211 -5.838 1.00 93.06 99 LYS A O 1
ATOM 793 N N . PHE A 1 100 ? -0.886 11.427 -5.920 1.00 90.88 100 PHE A N 1
ATOM 794 C CA . PHE A 1 100 ? 0.064 10.414 -5.465 1.00 90.88 100 PHE A CA 1
ATOM 795 C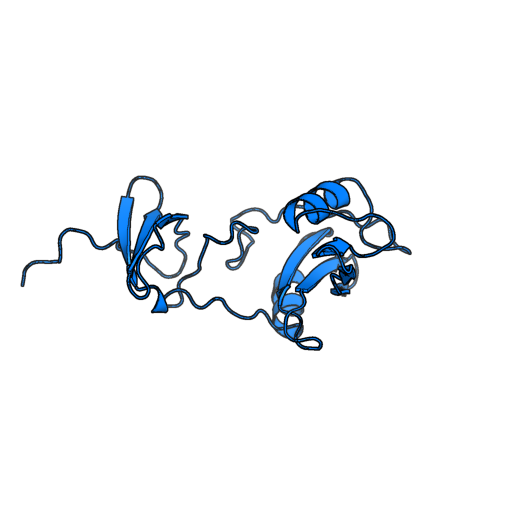 C . PHE A 1 100 ? 0.932 9.893 -6.607 1.00 90.88 100 PHE A C 1
ATOM 797 O O . PHE A 1 100 ? 0.441 9.696 -7.716 1.00 90.88 100 PHE A O 1
ATOM 804 N N . PHE A 1 101 ? 2.211 9.627 -6.344 1.00 96.00 101 PHE A N 1
ATOM 805 C CA . PHE A 1 101 ? 3.111 9.003 -7.316 1.00 96.00 101 PHE A CA 1
ATOM 806 C C . PHE A 1 101 ? 4.336 8.364 -6.658 1.00 96.00 101 PHE A C 1
ATOM 808 O O . PHE A 1 101 ? 4.780 8.782 -5.590 1.00 96.00 101 PHE A O 1
ATOM 815 N N . LEU A 1 102 ? 4.916 7.368 -7.333 1.00 94.88 102 LEU A N 1
ATOM 816 C CA . LEU A 1 102 ? 6.263 6.858 -7.030 1.00 94.88 102 LEU A CA 1
ATOM 817 C C . LEU A 1 102 ? 7.316 7.473 -7.958 1.00 94.88 102 LEU A C 1
ATOM 819 O O . LEU A 1 102 ? 8.451 7.716 -7.559 1.00 94.88 102 LEU A O 1
ATOM 823 N N . TRP A 1 103 ? 6.927 7.726 -9.212 1.00 94.62 103 TRP A N 1
ATOM 824 C CA . TRP A 1 103 ? 7.819 8.153 -10.287 1.00 94.62 103 TRP A CA 1
ATOM 825 C C . TRP A 1 103 ? 7.210 9.312 -11.087 1.00 94.62 103 TRP A C 1
ATOM 827 O O . TRP A 1 103 ? 6.950 10.369 -10.531 1.00 94.62 103 TRP A O 1
ATOM 837 N N . VAL A 1 104 ? 7.027 9.148 -12.401 1.00 92.75 104 VAL A N 1
ATOM 838 C CA . VAL A 1 104 ? 6.549 10.212 -13.299 1.00 92.75 104 VAL A CA 1
ATOM 839 C C . VAL A 1 104 ? 5.024 10.246 -13.443 1.00 92.75 104 VAL A C 1
ATOM 841 O O . VAL A 1 104 ? 4.465 11.309 -13.693 1.00 92.75 104 VAL A O 1
ATOM 844 N N . VAL A 1 105 ? 4.349 9.104 -13.275 1.00 95.19 105 VAL A N 1
ATOM 845 C CA . VAL A 1 105 ? 2.888 8.984 -13.414 1.00 95.19 105 VAL A CA 1
ATOM 846 C C . VAL A 1 105 ? 2.210 9.317 -12.087 1.00 95.19 105 VAL A C 1
ATOM 848 O O . VAL A 1 105 ? 2.678 8.869 -11.040 1.00 95.19 105 VAL A O 1
ATOM 851 N N . LYS A 1 106 ? 1.127 10.101 -12.141 1.00 97.00 106 LYS A N 1
ATOM 852 C CA . LYS A 1 106 ? 0.422 10.658 -10.978 1.00 97.00 106 LYS A CA 1
ATOM 853 C C . LYS A 1 106 ? -1.036 10.214 -10.925 1.00 97.00 106 LYS A C 1
ATOM 855 O O . LYS A 1 106 ? -1.696 10.180 -11.960 1.00 97.00 106 LYS A O 1
ATOM 860 N N . PHE A 1 107 ? -1.537 9.984 -9.716 1.00 92.88 107 PHE A N 1
ATOM 861 C CA . PHE A 1 107 ? -2.837 9.368 -9.439 1.00 92.88 107 PHE A CA 1
ATOM 862 C C . PHE A 1 107 ? -3.641 10.185 -8.426 1.00 92.88 107 PHE A C 1
ATOM 864 O O . PHE A 1 107 ? -3.062 10.867 -7.579 1.00 92.88 107 PHE A O 1
ATOM 871 N N . ASN A 1 108 ? -4.971 10.118 -8.481 1.00 85.00 108 ASN A N 1
ATOM 872 C CA . ASN A 1 108 ? -5.832 10.842 -7.538 1.00 85.00 108 ASN A CA 1
ATOM 873 C C . ASN A 1 108 ? -5.981 10.102 -6.200 1.00 85.00 108 ASN A C 1
ATOM 875 O O . ASN A 1 108 ? -6.322 10.714 -5.190 1.00 85.00 108 ASN A O 1
ATOM 879 N N . SER A 1 109 ? -5.701 8.797 -6.174 1.00 81.56 109 SER A N 1
ATOM 880 C CA . SER A 1 109 ? -5.779 7.964 -4.973 1.00 81.56 109 SER A CA 1
ATOM 881 C C . SER A 1 109 ? -4.634 6.948 -4.901 1.00 81.56 109 SER A C 1
ATOM 883 O O . SER A 1 109 ? -3.976 6.645 -5.899 1.00 81.56 109 SER A O 1
ATOM 885 N N . LEU A 1 110 ? -4.394 6.402 -3.704 1.00 79.19 110 LEU A N 1
ATOM 886 C CA . LEU A 1 110 ? -3.459 5.287 -3.523 1.00 79.19 110 LEU A CA 1
ATOM 887 C C . LEU A 1 110 ? -3.940 4.017 -4.236 1.00 79.19 110 LEU A C 1
ATOM 889 O O . LEU A 1 110 ? -3.108 3.254 -4.716 1.00 79.19 110 LEU A O 1
ATOM 893 N N . ASN A 1 111 ? -5.255 3.805 -4.337 1.00 78.38 111 ASN A N 1
ATOM 894 C CA . ASN A 1 111 ? -5.837 2.671 -5.053 1.00 78.38 111 ASN A CA 1
ATOM 895 C C . ASN A 1 111 ? -5.520 2.749 -6.551 1.00 78.38 111 ASN A C 1
ATOM 897 O O . ASN A 1 111 ? -4.999 1.787 -7.099 1.00 78.38 111 ASN A O 1
ATOM 901 N N . GLU A 1 112 ? -5.703 3.915 -7.180 1.00 81.06 112 GLU A N 1
ATOM 902 C CA . GLU A 1 112 ? -5.314 4.122 -8.585 1.00 81.06 112 GLU A CA 1
ATOM 903 C C . GLU A 1 112 ? -3.815 3.862 -8.814 1.00 81.06 112 GLU A C 1
ATOM 905 O O . GLU A 1 112 ? -3.432 3.231 -9.800 1.00 81.06 112 GLU A O 1
ATOM 910 N N . LEU A 1 113 ? -2.963 4.316 -7.886 1.00 88.81 113 LEU A N 1
ATOM 911 C CA . LEU A 1 113 ? -1.523 4.052 -7.927 1.00 88.81 113 LEU A CA 1
ATOM 912 C C . LEU A 1 113 ? -1.232 2.549 -7.866 1.00 88.81 113 LEU A C 1
ATOM 914 O O . LEU A 1 113 ? -0.414 2.046 -8.639 1.00 88.81 113 LEU A O 1
ATOM 918 N N . VAL A 1 114 ? -1.886 1.833 -6.951 1.00 86.25 114 VAL A N 1
ATOM 919 C CA . VAL A 1 114 ? -1.741 0.382 -6.797 1.00 86.25 114 VAL A CA 1
ATOM 920 C C . VAL A 1 114 ? -2.189 -0.341 -8.060 1.00 86.25 114 VAL A C 1
ATOM 922 O O . VAL A 1 114 ? -1.429 -1.149 -8.589 1.00 86.25 114 VAL A O 1
ATOM 925 N N . ASP A 1 115 ? -3.376 -0.022 -8.569 1.00 83.69 115 ASP A N 1
ATOM 926 C CA . ASP A 1 115 ? -3.96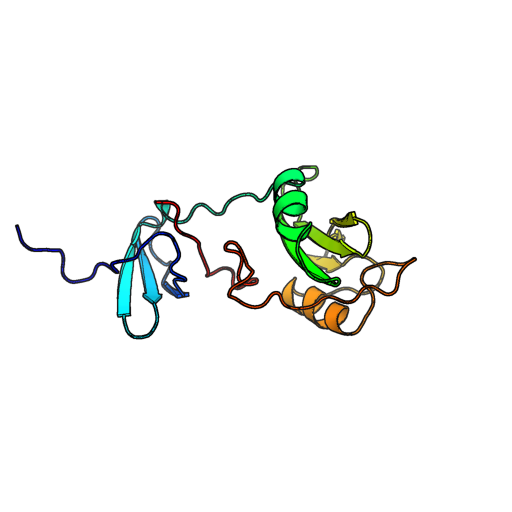4 -0.702 -9.720 1.00 83.69 115 ASP A CA 1
ATOM 927 C C . ASP A 1 115 ? -3.115 -0.526 -10.977 1.00 83.69 115 ASP A C 1
ATOM 929 O O . ASP A 1 115 ? -2.849 -1.499 -11.684 1.00 83.69 115 ASP A O 1
ATOM 933 N N . TYR A 1 116 ? -2.577 0.674 -11.200 1.00 93.69 116 TYR A N 1
ATOM 934 C CA . TYR A 1 116 ? -1.620 0.918 -12.278 1.00 93.69 116 TYR A CA 1
ATOM 935 C C . TYR A 1 116 ? -0.375 0.021 -12.177 1.00 93.69 116 TYR A C 1
ATOM 937 O O . TYR A 1 116 ? 0.126 -0.499 -13.183 1.00 93.69 116 TYR A O 1
ATOM 945 N N . HIS A 1 117 ? 0.135 -0.178 -10.961 1.00 94.88 117 HIS A N 1
ATOM 946 C CA . HIS A 1 117 ? 1.342 -0.962 -10.722 1.00 94.88 117 HIS A CA 1
ATOM 947 C C . HIS A 1 117 ? 1.114 -2.482 -10.680 1.00 94.88 117 HIS A C 1
ATOM 949 O O . HIS A 1 117 ? 2.075 -3.247 -10.578 1.00 94.88 117 HIS A O 1
ATOM 955 N N . ARG A 1 118 ? -0.128 -2.954 -10.847 1.00 92.69 118 ARG A N 1
ATOM 956 C CA . ARG A 1 118 ? -0.419 -4.377 -11.107 1.00 92.69 118 ARG A CA 1
ATOM 957 C C . ARG A 1 118 ? 0.047 -4.818 -12.489 1.00 92.69 118 ARG A C 1
ATOM 959 O O . ARG A 1 118 ? 0.423 -5.971 -12.682 1.00 92.69 118 ARG A O 1
ATOM 966 N N . THR A 1 119 ? 0.048 -3.901 -13.453 1.00 95.38 119 THR A N 1
ATOM 967 C CA . THR A 1 119 ? 0.492 -4.163 -14.830 1.00 95.38 119 THR A CA 1
ATOM 968 C C . THR A 1 119 ? 1.797 -3.456 -15.179 1.00 95.38 119 THR A C 1
ATOM 970 O O . THR A 1 119 ? 2.465 -3.854 -16.131 1.00 95.38 119 THR A O 1
ATOM 973 N N . SER A 1 120 ? 2.197 -2.450 -14.400 1.00 96.00 120 SER A N 1
ATOM 974 C CA . SER A 1 120 ? 3.399 -1.641 -14.635 1.00 96.00 120 SER A CA 1
ATOM 975 C C . SER A 1 120 ? 4.405 -1.799 -13.497 1.00 96.00 120 SER A C 1
ATOM 977 O O . SER A 1 120 ? 4.031 -1.698 -12.332 1.00 96.00 120 SER A O 1
ATOM 979 N N . SER A 1 121 ? 5.693 -1.988 -13.804 1.00 95.56 121 SER A N 1
ATOM 980 C CA . SER A 1 121 ? 6.699 -2.207 -12.754 1.00 95.56 121 SER A CA 1
ATOM 981 C C . SER A 1 121 ? 6.760 -1.054 -11.740 1.00 95.56 121 SER A C 1
ATOM 983 O O . SER A 1 121 ? 6.699 0.126 -12.096 1.00 95.56 121 SER A O 1
ATOM 985 N N . VAL A 1 122 ? 6.889 -1.409 -10.460 1.00 93.94 122 VAL A N 1
ATOM 986 C CA . VAL A 1 122 ? 7.126 -0.484 -9.345 1.00 93.94 122 VAL A CA 1
ATOM 987 C C . VAL A 1 122 ? 8.589 -0.038 -9.277 1.00 93.94 122 VAL A C 1
ATOM 989 O O . VAL A 1 122 ? 8.884 1.035 -8.757 1.00 93.94 122 VAL A O 1
ATOM 992 N N . SER A 1 123 ? 9.515 -0.831 -9.821 1.00 90.94 123 SER A N 1
ATOM 993 C CA . SER A 1 123 ? 10.951 -0.551 -9.814 1.00 90.94 123 SER A CA 1
ATOM 994 C C . SER A 1 123 ? 11.423 -0.035 -11.175 1.00 90.94 123 SER A C 1
ATOM 996 O O . SER A 1 123 ? 10.899 -0.412 -12.219 1.00 90.94 123 SER A O 1
ATOM 998 N N . ARG A 1 124 ? 12.451 0.824 -11.168 1.00 88.69 124 ARG A N 1
ATOM 999 C CA . ARG A 1 124 ? 13.126 1.287 -12.393 1.00 88.69 124 ARG A CA 1
ATOM 1000 C C . ARG A 1 124 ? 14.169 0.301 -12.922 1.00 88.69 124 ARG A C 1
ATOM 1002 O O . ARG A 1 124 ? 14.586 0.441 -14.065 1.00 88.69 124 ARG A O 1
ATOM 1009 N N . SER A 1 125 ? 14.626 -0.637 -12.092 1.00 87.94 125 SER A N 1
ATOM 1010 C CA . SER A 1 125 ? 15.717 -1.567 -12.421 1.00 87.94 125 SER A CA 1
ATOM 1011 C C . SER A 1 125 ? 15.274 -3.022 -12.544 1.00 87.94 125 SER A C 1
ATOM 1013 O O . SER A 1 125 ? 15.932 -3.794 -13.232 1.00 87.94 125 SER A O 1
ATOM 1015 N N . LEU A 1 126 ? 14.175 -3.401 -11.891 1.00 86.69 126 LEU A N 1
ATOM 1016 C CA . LEU A 1 126 ? 13.622 -4.756 -11.911 1.00 86.69 126 LEU A CA 1
ATOM 1017 C C . LEU A 1 126 ? 12.188 -4.709 -12.447 1.00 86.69 126 LEU A C 1
ATOM 1019 O O . LEU A 1 126 ? 11.478 -3.736 -12.192 1.00 86.69 126 LEU A O 1
ATOM 1023 N N . ASP A 1 127 ? 11.743 -5.751 -13.152 1.00 92.94 127 ASP A N 1
ATOM 1024 C CA . ASP A 1 127 ? 10.333 -5.901 -13.542 1.00 92.94 127 ASP A CA 1
ATOM 1025 C C . ASP A 1 127 ? 9.530 -6.520 -12.391 1.00 92.94 127 ASP A C 1
ATOM 1027 O O . ASP A 1 127 ? 9.311 -7.726 -12.346 1.00 92.94 127 ASP A O 1
ATOM 1031 N N . VAL A 1 128 ? 9.118 -5.685 -11.433 1.00 94.06 128 VAL A N 1
ATOM 1032 C CA . VAL A 1 128 ? 8.341 -6.103 -10.258 1.00 94.06 128 VAL A CA 1
ATOM 1033 C C . VAL A 1 128 ? 6.979 -5.430 -10.307 1.00 94.06 128 VAL A C 1
ATOM 1035 O O . VAL A 1 128 ? 6.869 -4.217 -10.136 1.00 94.06 128 VAL A O 1
ATOM 1038 N N . LYS A 1 129 ? 5.933 -6.225 -10.517 1.00 95.94 129 LYS A N 1
ATOM 1039 C CA . LYS A 1 129 ? 4.534 -5.778 -10.532 1.00 95.94 129 LYS A CA 1
ATOM 1040 C C . LYS A 1 129 ? 3.850 -6.132 -9.214 1.00 95.94 129 LYS A C 1
ATOM 1042 O O . LYS A 1 129 ? 4.186 -7.143 -8.596 1.00 95.94 129 LYS A O 1
ATOM 1047 N N . LEU A 1 130 ? 2.893 -5.311 -8.794 1.00 91.38 130 LEU A N 1
ATOM 1048 C CA . LEU A 1 130 ? 2.132 -5.537 -7.569 1.00 91.38 130 LEU A CA 1
ATOM 1049 C C . LEU A 1 130 ? 1.171 -6.714 -7.733 1.00 91.38 130 LEU A C 1
ATOM 1051 O O . LEU A 1 130 ? 0.471 -6.823 -8.741 1.00 91.38 130 LEU A O 1
ATOM 1055 N N . LYS A 1 131 ? 1.130 -7.584 -6.726 1.00 86.69 131 LYS A N 1
ATOM 1056 C CA . LYS A 1 131 ? 0.245 -8.749 -6.682 1.00 86.69 131 LYS A CA 1
ATOM 1057 C C . LYS A 1 131 ? -0.463 -8.822 -5.343 1.00 86.69 131 LYS A C 1
ATOM 1059 O O . LYS A 1 131 ? 0.135 -8.555 -4.298 1.00 86.69 131 LYS A O 1
ATOM 1064 N N . ASP A 1 132 ? -1.738 -9.194 -5.393 1.00 77.75 132 ASP A N 1
ATOM 1065 C CA . ASP A 1 132 ? -2.522 -9.367 -4.181 1.00 77.75 132 ASP A CA 1
ATOM 1066 C C . ASP A 1 132 ? -2.012 -10.541 -3.363 1.00 77.75 132 ASP A C 1
ATOM 1068 O O . ASP A 1 132 ? -1.794 -11.641 -3.870 1.00 77.75 132 ASP A O 1
ATOM 1072 N N . MET A 1 133 ? -1.873 -10.311 -2.063 1.00 69.31 133 MET A N 1
ATOM 1073 C CA . MET A 1 133 ? -1.710 -11.400 -1.115 1.00 69.31 133 MET A CA 1
ATOM 1074 C C . MET A 1 133 ? -3.066 -12.075 -0.921 1.00 69.31 133 MET A C 1
ATOM 1076 O O . MET A 1 133 ? -4.066 -11.398 -0.678 1.00 69.31 133 MET A O 1
ATOM 1080 N N . VAL A 1 134 ? -3.105 -13.407 -1.021 1.00 53.75 134 VAL A N 1
ATOM 1081 C CA . VAL A 1 134 ? -4.315 -14.174 -0.700 1.00 53.75 134 VAL A CA 1
ATOM 1082 C C . VAL A 1 134 ? -4.707 -13.938 0.766 1.00 53.75 134 VAL A C 1
ATOM 1084 O O . VAL A 1 134 ? -3.814 -13.922 1.617 1.00 53.75 134 VAL A O 1
ATOM 1087 N N . PRO A 1 135 ? -6.012 -13.817 1.092 1.00 48.72 135 PRO A N 1
ATOM 1088 C CA . PRO A 1 135 ? -6.501 -13.459 2.431 1.00 48.72 135 PRO A CA 1
ATOM 1089 C C . PRO A 1 135 ? -5.913 -14.286 3.585 1.00 48.72 135 PRO A C 1
ATOM 1091 O O . PRO A 1 135 ? -5.756 -13.785 4.691 1.00 48.72 135 PRO A O 1
ATOM 1094 N N . GLN A 1 136 ? -5.551 -15.546 3.325 1.00 36.78 136 GLN A N 1
ATOM 1095 C CA . GLN A 1 136 ? -5.004 -16.482 4.317 1.00 36.78 136 GLN A CA 1
ATOM 1096 C C . GLN A 1 136 ? -3.516 -16.262 4.637 1.00 36.78 136 GLN A C 1
ATOM 1098 O O . GLN A 1 136 ? -3.032 -16.714 5.670 1.00 36.78 136 GLN A O 1
ATOM 1103 N N . GLU A 1 137 ? -2.775 -15.570 3.771 1.00 35.56 137 GLU A N 1
ATOM 1104 C CA . GLU A 1 137 ? -1.358 -15.258 3.979 1.00 35.56 137 GLU A CA 1
ATOM 1105 C C . GLU A 1 137 ? -1.147 -13.858 4.547 1.00 35.56 137 GLU A C 1
ATOM 1107 O O . GLU A 1 137 ? -0.070 -13.546 5.064 1.00 35.56 137 GLU A O 1
ATOM 1112 N N . VAL A 1 138 ? -2.164 -13.008 4.469 1.00 37.44 138 VAL A N 1
ATOM 1113 C CA . VAL A 1 138 ? -2.119 -11.696 5.080 1.00 37.44 138 VAL A CA 1
ATOM 1114 C C . VAL A 1 138 ? -2.223 -11.900 6.584 1.00 37.44 138 VAL A C 1
ATOM 1116 O O . VAL A 1 138 ? -3.294 -12.166 7.121 1.00 37.44 138 VAL A O 1
ATOM 1119 N N . ILE A 1 139 ? -1.111 -11.734 7.299 1.00 36.19 139 ILE A N 1
ATOM 1120 C CA . ILE A 1 139 ? -1.209 -11.295 8.689 1.00 36.19 139 ILE A CA 1
ATOM 1121 C C . ILE A 1 139 ? -1.812 -9.896 8.594 1.00 36.19 139 ILE A C 1
ATOM 1123 O O . ILE A 1 139 ? -1.095 -8.917 8.419 1.00 36.19 139 ILE A O 1
ATOM 1127 N N . TYR A 1 140 ? -3.144 -9.862 8.597 1.00 35.72 140 TYR A N 1
ATOM 1128 C CA . TYR A 1 140 ? -3.992 -8.713 8.819 1.00 35.72 140 TYR A CA 1
ATOM 1129 C C . TYR A 1 140 ? -3.553 -7.418 8.147 1.00 35.72 140 TYR A C 1
ATOM 1131 O O . TYR A 1 140 ? -3.034 -6.562 8.832 1.00 35.72 140 TYR A O 1
ATOM 1139 N N . PHE A 1 141 ? -3.793 -7.245 6.854 1.00 31.67 141 PHE A N 1
ATOM 1140 C CA . PHE A 1 141 ? -3.780 -5.956 6.153 1.00 31.67 141 PHE A CA 1
ATOM 1141 C C . PHE A 1 141 ? -4.492 -6.165 4.816 1.00 31.67 141 PHE A C 1
ATOM 1143 O O . PHE A 1 141 ? -3.867 -6.201 3.757 1.00 31.67 141 PHE A O 1
ATOM 1150 N N . HIS A 1 142 ? -5.810 -6.378 4.859 1.00 29.94 142 HIS A N 1
ATOM 1151 C CA . HIS A 1 142 ? -6.604 -6.197 3.652 1.00 29.94 142 HIS A CA 1
ATOM 1152 C C . HIS A 1 142 ? -6.623 -4.700 3.340 1.00 29.94 142 HIS A C 1
ATOM 1154 O O . HIS A 1 142 ? -7.197 -3.909 4.079 1.00 29.94 142 HIS A O 1
ATOM 1160 N N . TYR A 1 143 ? -5.865 -4.343 2.302 1.00 31.77 143 TYR A N 1
ATOM 1161 C CA . TYR A 1 143 ? -6.199 -3.355 1.283 1.00 31.77 143 TYR A CA 1
ATOM 1162 C C . TYR A 1 143 ? -7.155 -2.251 1.724 1.00 31.77 143 TYR A C 1
ATOM 1164 O O . TYR A 1 143 ? -8.348 -2.491 1.795 1.00 31.77 143 TYR A O 1
ATOM 1172 N N . PHE A 1 144 ? -6.598 -1.059 1.963 1.00 35.22 144 PHE A N 1
ATOM 1173 C CA . PHE A 1 144 ? -7.053 0.262 1.490 1.00 35.22 144 PHE A CA 1
ATOM 1174 C C . PHE A 1 144 ? -8.521 0.441 1.072 1.00 35.22 144 PHE A C 1
ATOM 1176 O O . PHE A 1 144 ? -8.814 1.165 0.126 1.00 35.22 144 PHE A O 1
ATOM 1183 N N . ASP A 1 145 ? -9.448 -0.096 1.845 1.00 30.97 145 ASP A N 1
ATOM 1184 C CA . ASP A 1 145 ? -10.554 0.696 2.314 1.00 30.97 145 ASP A CA 1
ATOM 1185 C C . ASP A 1 145 ? -10.079 1.357 3.593 1.00 30.97 145 ASP A C 1
ATOM 1187 O O . ASP A 1 145 ? -9.632 0.711 4.540 1.00 30.97 145 ASP A O 1
ATOM 1191 N N . ILE A 1 146 ? -10.235 2.673 3.655 1.00 39.94 146 ILE A N 1
ATOM 1192 C CA . ILE A 1 146 ? -9.998 3.478 4.858 1.00 39.94 146 ILE A CA 1
ATOM 1193 C C . ILE A 1 146 ? -10.867 2.958 6.032 1.00 39.94 146 ILE A C 1
ATOM 1195 O O . ILE A 1 146 ? -10.729 3.444 7.147 1.00 39.94 146 ILE A O 1
ATOM 1199 N N . ASN A 1 147 ? -11.748 1.976 5.796 1.00 32.34 147 ASN A N 1
ATOM 1200 C CA . ASN A 1 147 ? -12.715 1.377 6.700 1.00 32.34 147 ASN A CA 1
ATOM 1201 C C . ASN A 1 147 ? -12.344 -0.009 7.271 1.00 32.34 147 ASN A C 1
ATOM 1203 O O . ASN A 1 147 ? -13.133 -0.493 8.061 1.00 32.34 147 ASN A O 1
ATOM 1207 N N . ILE A 1 148 ? -11.246 -0.699 6.937 1.00 36.09 148 ILE A N 1
ATOM 1208 C CA . ILE A 1 148 ? -11.050 -2.086 7.439 1.00 36.09 148 ILE A CA 1
ATOM 1209 C C . ILE A 1 148 ? -9.949 -2.156 8.494 1.00 36.09 148 ILE A C 1
ATOM 1211 O O . ILE A 1 148 ? -8.835 -1.675 8.295 1.00 36.09 148 ILE A O 1
ATOM 1215 N N . CYS A 1 149 ? -10.286 -2.735 9.647 1.00 37.38 149 CYS A N 1
ATOM 1216 C CA . CYS A 1 149 ? -9.472 -2.682 10.852 1.00 37.38 149 CYS A CA 1
ATOM 1217 C C . CYS A 1 149 ? -9.308 -4.056 11.516 1.00 37.38 149 CYS A C 1
ATOM 1219 O O . CYS A 1 149 ? -10.083 -4.979 11.283 1.00 37.38 149 CYS A O 1
ATOM 1221 N N . ILE A 1 150 ? -8.245 -4.193 12.311 1.00 38.94 150 ILE A N 1
ATOM 1222 C CA . ILE A 1 150 ? -7.710 -5.476 12.777 1.00 38.94 150 ILE A CA 1
ATOM 1223 C C . ILE A 1 150 ? -7.638 -5.501 14.298 1.00 38.94 150 ILE A C 1
ATOM 1225 O O . ILE A 1 150 ? -7.058 -4.603 14.908 1.00 38.94 150 ILE A O 1
ATOM 1229 N N . LEU A 1 151 ? -8.157 -6.584 14.871 1.00 34.16 151 LEU A N 1
ATOM 1230 C CA . LEU A 1 151 ? -8.293 -6.815 16.304 1.00 34.16 151 LEU A CA 1
ATOM 1231 C C . LEU A 1 151 ? -7.058 -7.515 16.885 1.00 34.16 151 LEU A C 1
ATOM 1233 O O . LEU A 1 151 ? -6.672 -8.598 16.441 1.00 34.16 151 LEU A O 1
ATOM 1237 N N . ASN A 1 152 ? -6.462 -6.928 17.923 1.00 33.16 152 ASN A N 1
ATOM 1238 C CA . ASN A 1 152 ? -5.522 -7.621 18.807 1.00 33.16 152 ASN A CA 1
ATOM 1239 C C . ASN A 1 152 ? -6.255 -7.965 20.104 1.00 33.16 152 ASN A C 1
ATOM 1241 O O . ASN A 1 152 ? -6.446 -7.091 20.948 1.00 33.16 152 ASN A O 1
ATOM 1245 N N . ILE A 1 153 ? -6.643 -9.231 20.246 1.00 33.56 153 ILE A N 1
ATOM 1246 C CA . ILE A 1 153 ? -6.848 -9.849 21.560 1.00 33.56 153 ILE A CA 1
ATOM 1247 C C . ILE A 1 153 ? -5.612 -10.689 21.860 1.00 33.56 153 ILE A C 1
ATOM 1249 O O . ILE A 1 153 ? -5.143 -11.368 20.912 1.00 33.56 153 ILE A O 1
#

Organism: Megaselia scalaris (NCBI:txid36166)

Radius of gyration: 17.39 Å; chains: 1; bounding box: 44×37×48 Å

Secondary structure (DSSP, 8-state):
----TTB----TT--EEEEE--SSSEEEEEETTEEEEEEGGGB------HHHHHHHHTTS-TTBEEEEE-SSSTT-EEEEEE-SSSEEEEEEEE-TT--EESSS--BSSHHHHHHHHHHS-S-SSS----BPPPTTT-SS-----TTEE-B--

InterPro domains:
  IPR000980 SH2 domain [PF00017] (46-117)
  IPR000980 SH2 domain [PS50001] (26-134)
  IPR000980 SH2 domain [SM00252] (24-123)
  IPR001452 SH3 domain [PF14604] (2-43)
  IPR001452 SH3 domain [PR00452] (6-21)
  IPR001452 SH3 domain [PR00452] (23-32)
  IPR001452 SH3 domain [PR00452] (34-46)
  IPR001452 SH3 domain [PS50002] (1-48)
  IPR001452 SH3 domain [SM00326] (1-47)
  IPR036028 SH3-like domain superfamily [SSF50044] (2-47)
  IPR036860 SH2 domain superfamily [G3DSA:3.30.505.10] (46-139)
  IPR036860 SH2 domain superfamily [SSF55550] (47-146)
  IPR043539 Grb2-like [PTHR46037] (2-134)

pLDDT: mean 74.55, std 20.26, range [29.94, 97.0]